Protein AF-A0A259K0G9-F1 (afdb_monomer_lite)

Radius of gyration: 14.38 Å; chains: 1; bounding box: 37×26×36 Å

Secondary structure (DSSP, 8-state):
-EEEEEETTTEEEEEEEE--GGG--TT-----EEEEEEETTSS--SEEEEEEEE-TT--EEEEEEE--TT-SSS---EEEEEPPP-

Structure (mmCIF, N/CA/C/O backbone):
data_AF-A0A259K0G9-F1
#
_entry.id   AF-A0A259K0G9-F1
#
loop_
_atom_site.group_PDB
_atom_site.id
_atom_site.type_symbol
_atom_site.label_atom_id
_atom_site.label_alt_id
_atom_site.label_comp_id
_atom_site.label_asym_id
_atom_site.label_entity_id
_atom_site.label_seq_id
_atom_site.pdbx_PDB_ins_code
_atom_site.Cartn_x
_atom_site.Cartn_y
_atom_site.Cartn_z
_atom_site.occupancy
_atom_site.B_iso_or_equiv
_atom_site.auth_seq_id
_atom_site.auth_comp_id
_atom_site.auth_asym_id
_atom_site.auth_atom_id
_atom_site.pdbx_PDB_model_num
ATOM 1 N N . LEU A 1 1 ? -7.203 0.575 3.719 1.00 95.31 1 LEU A N 1
ATOM 2 C CA . LEU A 1 1 ? -6.095 1.233 4.438 1.00 95.31 1 LEU A CA 1
ATOM 3 C C . LEU A 1 1 ? -4.789 0.720 3.873 1.00 95.31 1 LEU A C 1
ATOM 5 O O . LEU A 1 1 ? -4.634 -0.491 3.775 1.00 95.31 1 LEU A O 1
ATOM 9 N N . LEU A 1 2 ? -3.912 1.636 3.475 1.00 97.44 2 LEU A N 1
ATOM 10 C CA . LEU A 1 2 ? -2.523 1.330 3.160 1.00 97.44 2 LEU A CA 1
ATOM 11 C C . LEU A 1 2 ? -1.729 1.403 4.465 1.00 97.44 2 LEU A C 1
ATOM 13 O O . LEU A 1 2 ? -1.631 2.471 5.062 1.00 97.44 2 LEU A O 1
ATOM 17 N N . GLU A 1 3 ? -1.224 0.266 4.925 1.00 97.19 3 GLU A N 1
ATOM 18 C CA . GLU A 1 3 ? -0.297 0.201 6.053 1.00 97.19 3 GLU A CA 1
ATOM 19 C C . GLU A 1 3 ? 1.113 0.056 5.481 1.00 97.19 3 GLU A C 1
ATOM 21 O O . GLU A 1 3 ? 1.337 -0.724 4.551 1.00 97.19 3 GLU A O 1
ATOM 26 N N . ARG A 1 4 ? 2.045 0.845 6.013 1.00 95.94 4 ARG A N 1
ATOM 27 C CA . ARG A 1 4 ? 3.409 0.992 5.503 1.00 95.94 4 ARG A CA 1
ATOM 28 C C . ARG A 1 4 ? 4.392 0.583 6.588 1.00 95.94 4 ARG A C 1
ATOM 30 O O . ARG A 1 4 ? 4.162 0.863 7.765 1.00 95.94 4 ARG A O 1
ATOM 37 N N . HIS A 1 5 ? 5.492 -0.034 6.191 1.00 94.81 5 HIS A N 1
ATOM 38 C CA . HIS A 1 5 ? 6.585 -0.394 7.077 1.00 94.81 5 HIS A CA 1
ATOM 39 C C . HIS A 1 5 ? 7.927 -0.094 6.411 1.00 94.81 5 HIS A C 1
ATOM 41 O O . HIS A 1 5 ? 8.097 -0.282 5.208 1.00 94.81 5 HIS A O 1
ATOM 47 N N . TYR A 1 6 ? 8.885 0.350 7.219 1.00 92.94 6 TY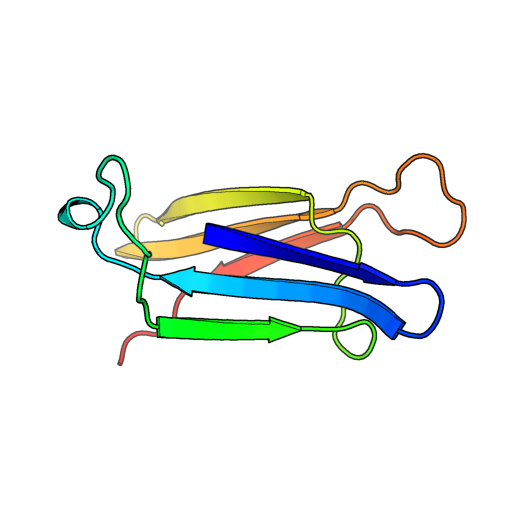R A N 1
ATOM 48 C CA . TYR A 1 6 ? 10.274 0.504 6.823 1.00 92.94 6 TYR A CA 1
ATOM 49 C C . TYR A 1 6 ? 11.183 0.139 7.993 1.00 92.94 6 TYR A C 1
ATOM 51 O O . TYR A 1 6 ? 11.003 0.637 9.108 1.00 92.94 6 TYR A O 1
ATOM 59 N N . ALA A 1 7 ? 12.196 -0.675 7.716 1.00 93.50 7 ALA A N 1
ATOM 60 C CA . ALA A 1 7 ? 13.348 -0.837 8.587 1.00 93.50 7 ALA A CA 1
ATOM 61 C C . ALA A 1 7 ? 14.601 -1.082 7.747 1.00 93.50 7 ALA A C 1
ATOM 63 O O . ALA A 1 7 ? 14.549 -1.752 6.721 1.00 93.50 7 ALA A O 1
ATOM 64 N N . VAL A 1 8 ? 15.755 -0.598 8.213 1.00 90.31 8 VAL A N 1
ATOM 65 C CA . VAL A 1 8 ? 17.033 -0.730 7.486 1.00 90.31 8 VAL A CA 1
ATOM 66 C C . VAL A 1 8 ? 17.361 -2.193 7.156 1.00 90.31 8 VAL A C 1
ATOM 68 O O . VAL A 1 8 ? 17.894 -2.478 6.091 1.00 90.31 8 VAL A O 1
ATOM 71 N N . SER A 1 9 ? 17.019 -3.129 8.045 1.00 93.69 9 SER A N 1
ATOM 72 C CA . SER A 1 9 ? 17.305 -4.558 7.873 1.00 93.69 9 SER A CA 1
ATOM 73 C C . SER A 1 9 ? 16.363 -5.289 6.915 1.00 93.69 9 SER A C 1
ATOM 75 O O . SER A 1 9 ? 16.741 -6.332 6.394 1.00 93.69 9 SER A O 1
ATOM 77 N N . THR A 1 10 ? 15.136 -4.797 6.722 1.00 90.94 10 THR A N 1
ATOM 78 C CA . THR A 1 10 ? 14.090 -5.481 5.934 1.00 90.94 10 THR A CA 1
ATOM 79 C C . THR A 1 10 ? 13.640 -4.686 4.710 1.00 90.94 10 THR A C 1
ATOM 81 O O . THR A 1 10 ? 12.870 -5.198 3.906 1.00 90.94 10 THR A O 1
ATOM 84 N N . GLY A 1 11 ? 14.109 -3.448 4.552 1.00 92.31 11 GLY A N 1
ATOM 85 C CA . GLY A 1 11 ? 13.645 -2.537 3.514 1.00 92.31 11 GLY A CA 1
ATOM 86 C C . GLY A 1 11 ? 12.219 -2.054 3.773 1.00 92.31 11 GLY A C 1
ATOM 87 O O . GLY A 1 11 ? 11.788 -1.928 4.925 1.00 92.31 11 GLY A O 1
ATOM 88 N N . VAL A 1 12 ? 11.501 -1.757 2.688 1.00 94.00 12 VAL A N 1
ATOM 89 C CA . VAL A 1 12 ? 10.089 -1.371 2.739 1.00 94.00 12 VAL A CA 1
ATOM 90 C C . VAL A 1 12 ? 9.179 -2.583 2.579 1.00 94.00 12 VAL A C 1
ATOM 92 O O . VAL A 1 12 ? 9.473 -3.530 1.848 1.00 94.00 12 VAL A O 1
ATOM 95 N N . SER A 1 13 ? 8.043 -2.534 3.259 1.00 96.38 13 SER A N 1
ATOM 96 C CA . SER A 1 13 ? 6.934 -3.449 3.032 1.00 96.38 13 SER A CA 1
ATOM 97 C C . SER A 1 13 ? 5.609 -2.741 3.269 1.00 96.38 13 SER A C 1
ATOM 99 O O . SER A 1 13 ? 5.537 -1.658 3.860 1.00 96.38 13 SER A O 1
ATOM 101 N N . MET A 1 14 ? 4.539 -3.337 2.763 1.00 97.19 14 MET A N 1
ATOM 102 C CA . MET A 1 14 ? 3.202 -2.787 2.877 1.00 97.19 14 MET A CA 1
ATOM 103 C C . MET A 1 14 ? 2.149 -3.879 3.002 1.00 97.19 14 MET A C 1
ATOM 105 O O . MET A 1 14 ? 2.345 -5.030 2.605 1.00 97.19 14 MET A O 1
ATOM 109 N N . GLN A 1 15 ? 0.980 -3.484 3.489 1.00 97.12 15 GLN A N 1
ATOM 110 C CA . GLN A 1 15 ? -0.225 -4.289 3.373 1.00 97.12 15 GLN A CA 1
ATOM 111 C C . GLN A 1 15 ? -1.441 -3.420 3.070 1.00 97.12 15 GLN A C 1
ATOM 113 O O . GLN A 1 15 ? -1.522 -2.259 3.480 1.00 97.12 15 GLN A O 1
ATOM 118 N N . ILE A 1 16 ? -2.421 -4.005 2.382 1.00 97.56 16 ILE A N 1
ATOM 119 C CA . ILE A 1 16 ? -3.743 -3.399 2.237 1.00 97.56 16 ILE A CA 1
ATOM 120 C C . ILE A 1 16 ? -4.717 -4.096 3.169 1.00 97.56 16 ILE A C 1
ATOM 122 O O . ILE A 1 16 ? -4.995 -5.283 3.015 1.00 97.56 16 ILE A O 1
ATOM 126 N N . ARG A 1 17 ? -5.291 -3.331 4.100 1.00 97.25 17 ARG A N 1
ATOM 127 C CA . ARG A 1 17 ? -6.376 -3.793 4.970 1.00 97.25 17 ARG A CA 1
ATOM 128 C C . ARG A 1 17 ? -7.721 -3.226 4.534 1.00 97.25 17 ARG A C 1
ATOM 130 O O . ARG A 1 17 ? -7.851 -2.015 4.323 1.00 97.25 17 ARG A O 1
ATOM 137 N N . ARG A 1 18 ? -8.734 -4.086 4.455 1.00 96.19 18 ARG A N 1
ATOM 138 C CA . ARG A 1 18 ? -10.140 -3.729 4.240 1.00 96.19 18 ARG A CA 1
ATOM 139 C C . ARG A 1 18 ? -10.920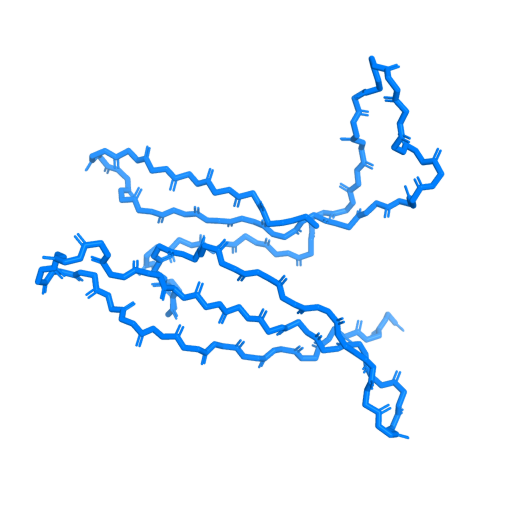 -3.907 5.538 1.00 96.19 18 ARG A C 1
ATOM 141 O O . ARG A 1 18 ? -10.823 -4.941 6.180 1.00 96.19 18 ARG A O 1
ATOM 148 N N . PHE A 1 19 ? -11.723 -2.919 5.898 1.00 96.06 19 PHE A N 1
ATOM 149 C CA . PHE A 1 19 ? -12.623 -2.959 7.052 1.00 96.06 19 PHE A CA 1
ATOM 150 C C . PHE A 1 19 ? -13.884 -2.157 6.741 1.00 96.06 19 PHE A C 1
ATOM 152 O O . PHE A 1 19 ? -13.927 -1.415 5.755 1.00 96.06 19 PHE A O 1
ATOM 159 N N . GLN A 1 20 ? -14.919 -2.316 7.562 1.00 95.44 20 GLN A N 1
ATOM 160 C CA . GLN A 1 20 ? -16.157 -1.570 7.380 1.00 95.44 20 GLN A CA 1
ATOM 161 C C . GLN A 1 20 ? -15.971 -0.135 7.870 1.00 95.44 20 GLN A C 1
ATOM 163 O O . GLN A 1 20 ? -15.405 0.104 8.934 1.00 95.44 20 GLN A O 1
ATOM 168 N N . LEU A 1 21 ? -16.497 0.837 7.122 1.00 94.69 21 LEU A N 1
ATOM 169 C CA . LEU A 1 21 ? -16.387 2.252 7.491 1.00 94.69 21 LEU A CA 1
ATOM 170 C C . LEU A 1 21 ? -17.003 2.545 8.869 1.00 94.69 21 LEU A C 1
ATOM 172 O O . LEU A 1 21 ? -16.473 3.359 9.617 1.00 94.69 21 LEU A O 1
ATOM 176 N N . LYS A 1 22 ? -18.088 1.845 9.226 1.00 96.38 22 LYS A N 1
ATOM 177 C CA . LYS A 1 22 ? -18.768 1.982 10.525 1.00 96.38 22 LYS A CA 1
ATOM 178 C C . LYS A 1 22 ? -17.888 1.623 11.730 1.00 96.38 22 LYS A C 1
ATOM 180 O O . LYS A 1 22 ? -18.219 2.018 12.841 1.00 96.38 22 LYS A O 1
ATOM 185 N N . ASP A 1 23 ? -16.804 0.876 11.514 1.00 95.94 23 ASP A N 1
ATOM 186 C CA . ASP A 1 23 ? -15.886 0.464 12.579 1.00 95.94 23 ASP A CA 1
ATOM 187 C C . ASP A 1 23 ? -14.861 1.573 12.903 1.00 95.94 23 ASP A C 1
ATOM 189 O O . ASP A 1 23 ? -14.148 1.491 13.903 1.00 95.94 23 ASP A O 1
ATOM 193 N N . VAL A 1 24 ? -14.788 2.631 12.081 1.00 95.56 24 VAL A N 1
ATOM 194 C CA . VAL A 1 24 ? -13.910 3.790 12.292 1.00 95.56 24 VAL A CA 1
ATOM 195 C C . VAL A 1 24 ? -14.535 4.728 13.324 1.00 95.56 24 VAL A C 1
ATOM 197 O O . VAL A 1 24 ? -15.332 5.605 12.995 1.00 95.56 24 VAL A O 1
ATOM 200 N N . ALA A 1 25 ? -14.148 4.544 14.586 1.00 96.00 25 ALA A N 1
ATOM 201 C CA . ALA A 1 25 ? -14.595 5.351 15.718 1.00 96.00 25 ALA A CA 1
ATOM 202 C C . ALA A 1 25 ? -13.429 5.709 16.664 1.00 96.00 25 ALA A C 1
ATOM 204 O O . ALA A 1 25 ? -12.417 5.000 16.693 1.00 96.00 25 ALA A O 1
ATOM 205 N N . PRO A 1 26 ? -13.538 6.788 17.465 1.00 97.50 26 PRO A N 1
ATOM 206 C CA . PRO A 1 26 ? -12.521 7.140 18.454 1.00 97.50 26 PRO A CA 1
ATOM 207 C C . PRO A 1 26 ? -12.221 5.984 19.418 1.00 97.50 26 PRO A C 1
ATOM 209 O O . PRO A 1 26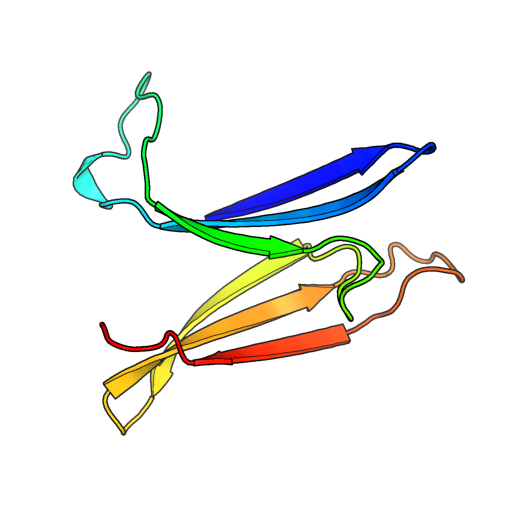 ? -13.132 5.384 19.983 1.00 97.50 26 PRO A O 1
ATOM 212 N N . GLY A 1 27 ? -10.936 5.670 19.601 1.00 96.38 27 GLY A N 1
ATOM 213 C CA . GLY A 1 27 ? -10.482 4.573 20.465 1.00 96.38 27 GLY A CA 1
ATOM 214 C C . GLY A 1 27 ? -10.707 3.163 19.903 1.00 96.38 27 GLY A C 1
ATOM 215 O O . GLY A 1 27 ? -10.317 2.193 20.552 1.00 96.38 27 GLY A O 1
ATOM 216 N N . ALA A 1 28 ? -11.303 3.021 18.714 1.00 95.25 28 ALA A N 1
ATOM 217 C CA . ALA A 1 28 ? -11.497 1.720 18.091 1.00 95.25 28 ALA A CA 1
ATOM 218 C C . ALA A 1 28 ? -10.170 1.145 17.579 1.00 95.25 28 ALA A C 1
ATOM 220 O O . ALA A 1 28 ? -9.375 1.826 16.930 1.00 95.25 28 ALA A O 1
ATOM 221 N N . VAL A 1 29 ? -9.969 -0.151 17.817 1.00 94.06 29 VAL A N 1
ATOM 222 C CA . VAL A 1 29 ? -8.931 -0.931 17.139 1.00 94.06 29 VAL A CA 1
ATOM 223 C C . VAL A 1 29 ? -9.555 -1.528 15.886 1.00 94.06 29 VAL A C 1
ATOM 225 O O . VAL A 1 29 ? -10.379 -2.440 15.974 1.00 94.06 29 VAL A O 1
ATOM 228 N N . LEU A 1 30 ? -9.170 -1.006 14.722 1.00 93.81 30 LEU A N 1
ATOM 229 C CA . LEU A 1 30 ? -9.683 -1.483 13.443 1.00 93.81 30 LEU A CA 1
ATOM 230 C C . LEU A 1 30 ? -9.242 -2.926 13.198 1.00 93.81 30 LEU A C 1
ATOM 232 O O . LEU A 1 30 ? -8.055 -3.229 13.082 1.00 93.81 30 LEU A O 1
ATOM 236 N N . LYS A 1 31 ? -10.228 -3.814 13.091 1.00 91.81 31 LYS A N 1
ATOM 237 C CA . LYS A 1 31 ? -10.053 -5.181 12.605 1.00 91.81 31 LYS A CA 1
ATOM 238 C C . LYS A 1 31 ? -10.557 -5.244 11.174 1.00 91.81 31 LYS A C 1
ATOM 240 O O . LYS A 1 31 ? -11.523 -4.577 10.820 1.00 91.81 31 LYS A O 1
ATOM 245 N N . GLY A 1 32 ? -9.897 -6.037 10.349 1.00 94.25 32 GLY A N 1
ATOM 246 C CA . GLY A 1 32 ? -10.256 -6.139 8.947 1.00 94.25 32 GLY A CA 1
ATOM 247 C C . GLY A 1 32 ? -9.384 -7.125 8.203 1.00 94.25 32 GLY A C 1
ATOM 248 O O . GLY A 1 32 ? -8.295 -7.474 8.673 1.00 94.25 32 GLY A O 1
ATOM 249 N N . ASP A 1 33 ? -9.872 -7.523 7.039 1.00 95.50 33 ASP A N 1
ATOM 250 C CA . ASP A 1 33 ? -9.226 -8.483 6.161 1.00 95.50 33 ASP A CA 1
ATOM 251 C C . ASP A 1 33 ? -7.959 -7.873 5.569 1.00 95.50 33 ASP A C 1
ATOM 253 O O . ASP A 1 33 ? -7.960 -6.734 5.086 1.00 95.50 33 ASP A O 1
ATOM 257 N N . ILE A 1 34 ? -6.876 -8.641 5.592 1.00 96.31 34 ILE A N 1
ATOM 258 C CA . ILE A 1 34 ? -5.673 -8.315 4.832 1.00 96.31 34 ILE A CA 1
ATOM 259 C C . ILE A 1 34 ? -5.930 -8.781 3.402 1.00 96.31 34 ILE A C 1
ATOM 261 O O . ILE A 1 34 ? -6.053 -9.977 3.161 1.00 96.31 34 ILE A O 1
ATOM 265 N N . LEU A 1 35 ? -6.042 -7.835 2.470 1.00 95.56 35 LEU A N 1
ATOM 266 C CA . LEU A 1 35 ? -6.244 -8.144 1.055 1.00 95.56 35 LEU A CA 1
ATOM 267 C C . LEU A 1 35 ? -4.957 -8.674 0.425 1.00 95.56 35 LEU A C 1
ATOM 269 O O . LEU A 1 35 ? -4.996 -9.635 -0.333 1.00 95.56 35 LEU A O 1
ATOM 273 N N . PHE A 1 36 ? -3.823 -8.050 0.745 1.00 95.31 36 PHE A N 1
ATOM 274 C CA . PHE A 1 36 ? -2.501 -8.568 0.411 1.00 95.31 36 PHE A CA 1
ATOM 275 C C . PHE A 1 36 ? -1.415 -7.913 1.267 1.00 95.31 36 PHE A C 1
ATOM 277 O O . PHE A 1 36 ? -1.606 -6.823 1.819 1.00 95.31 36 PHE A O 1
ATOM 284 N N . THR A 1 37 ? -0.265 -8.580 1.315 1.00 97.06 37 THR A N 1
ATOM 285 C CA . THR A 1 37 ? 1.004 -8.090 1.860 1.00 97.06 37 THR A CA 1
ATOM 286 C C . THR A 1 37 ? 2.059 -8.146 0.764 1.00 97.06 37 THR A C 1
ATOM 288 O O . THR A 1 37 ? 2.078 -9.107 -0.003 1.00 97.06 37 THR A O 1
ATOM 291 N N . ALA A 1 38 ? 2.933 -7.151 0.695 1.00 96.38 38 ALA A N 1
ATOM 292 C CA . ALA A 1 38 ? 4.017 -7.106 -0.277 1.00 96.38 38 ALA A CA 1
ATOM 293 C C . ALA A 1 38 ? 5.277 -6.511 0.360 1.00 96.38 38 ALA A C 1
ATOM 295 O O . ALA A 1 38 ? 5.199 -5.584 1.167 1.00 96.38 38 ALA A O 1
ATOM 296 N N . ASP A 1 39 ? 6.428 -7.050 -0.007 1.00 94.62 39 ASP A N 1
ATOM 297 C CA . ASP A 1 39 ? 7.761 -6.578 0.363 1.00 94.62 39 ASP A CA 1
ATOM 298 C C . ASP A 1 39 ? 8.600 -6.354 -0.903 1.00 94.62 39 ASP A C 1
ATOM 300 O O . ASP A 1 39 ? 8.083 -6.465 -2.012 1.00 94.62 39 ASP A O 1
ATOM 304 N N . MET A 1 40 ? 9.892 -6.065 -0.742 1.00 90.25 40 MET A N 1
ATOM 305 C CA . MET A 1 40 ? 10.840 -5.833 -1.841 1.00 90.25 40 MET A CA 1
ATOM 306 C C . MET A 1 40 ? 10.963 -6.988 -2.856 1.00 90.25 40 MET A C 1
ATOM 308 O O . MET A 1 40 ? 11.553 -6.791 -3.915 1.00 90.25 40 MET A O 1
ATOM 312 N N . GLY A 1 41 ? 10.468 -8.193 -2.544 1.00 92.19 41 GLY A N 1
ATOM 313 C CA . GLY A 1 41 ? 10.395 -9.313 -3.487 1.00 92.19 41 GLY A CA 1
ATOM 314 C C . GLY A 1 41 ? 9.209 -9.225 -4.453 1.00 92.19 41 GLY A C 1
ATOM 315 O O . GLY A 1 41 ? 9.185 -9.911 -5.473 1.00 92.19 41 GLY A O 1
ATOM 316 N N . TYR A 1 42 ? 8.237 -8.370 -4.149 1.00 90.00 42 TYR A N 1
ATOM 317 C CA . TYR A 1 42 ? 7.168 -7.966 -5.048 1.00 90.00 42 TYR A CA 1
ATOM 318 C C . TYR A 1 42 ? 7.557 -6.620 -5.656 1.00 90.00 42 TYR A C 1
ATOM 320 O O . TYR A 1 42 ? 8.275 -5.848 -5.031 1.00 90.00 42 TYR A O 1
ATOM 328 N N . GLU A 1 43 ? 7.102 -6.320 -6.871 1.00 90.38 43 GLU A N 1
ATOM 329 C CA . GLU A 1 43 ? 7.427 -5.081 -7.602 1.00 90.38 43 GLU A CA 1
ATOM 330 C C . GLU A 1 43 ? 6.766 -3.825 -6.990 1.00 90.38 43 GLU A C 1
ATOM 332 O O . GLU A 1 43 ? 6.105 -3.045 -7.671 1.00 90.38 43 GLU A O 1
ATOM 337 N N . ILE A 1 44 ? 6.920 -3.652 -5.680 1.00 92.81 44 ILE A N 1
ATOM 338 C CA . ILE A 1 44 ? 6.511 -2.519 -4.862 1.00 92.81 44 ILE A CA 1
ATOM 339 C C . ILE A 1 44 ? 7.747 -1.702 -4.478 1.00 92.81 44 ILE A C 1
ATOM 341 O O . ILE A 1 44 ? 8.892 -2.083 -4.737 1.00 92.81 44 ILE A O 1
ATOM 345 N N . ASP A 1 45 ? 7.499 -0.548 -3.878 1.00 94.44 45 ASP A N 1
ATOM 346 C CA . ASP A 1 45 ? 8.525 0.317 -3.307 1.00 94.44 45 ASP A CA 1
ATOM 347 C C . ASP A 1 45 ? 7.892 1.066 -2.118 1.00 94.44 45 ASP A C 1
ATOM 349 O O . ASP A 1 45 ? 6.961 0.542 -1.496 1.00 94.44 45 ASP A O 1
ATOM 353 N N . ASN A 1 46 ? 8.363 2.258 -1.763 1.00 93.44 46 ASN A N 1
ATOM 354 C CA . ASN A 1 46 ? 7.785 3.098 -0.719 1.00 93.44 46 ASN A CA 1
ATOM 355 C C . ASN A 1 46 ? 6.393 3.634 -1.111 1.00 93.44 46 ASN A C 1
ATOM 357 O O . ASN A 1 46 ? 6.197 4.818 -1.377 1.00 93.44 46 ASN A O 1
ATOM 361 N N . MET A 1 47 ? 5.402 2.740 -1.138 1.00 96.19 47 MET A N 1
ATOM 362 C CA . MET A 1 47 ? 4.023 3.066 -1.476 1.00 96.19 47 MET A CA 1
ATOM 363 C C . MET A 1 47 ? 3.466 4.044 -0.441 1.00 96.19 47 MET A C 1
ATOM 365 O O . MET A 1 47 ? 3.352 3.724 0.742 1.00 96.19 47 MET A O 1
ATOM 36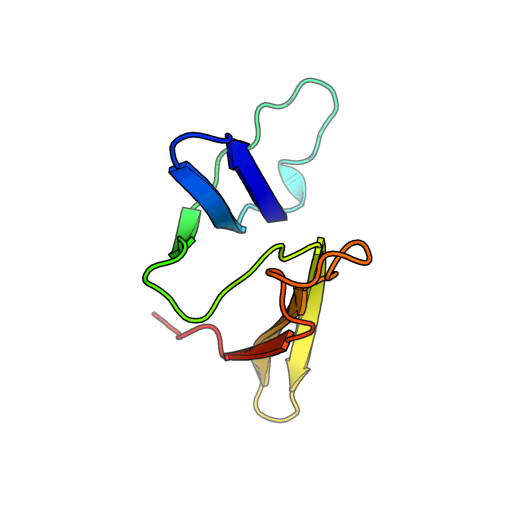9 N N . GLU A 1 48 ? 3.099 5.234 -0.897 1.00 94.56 48 GLU A N 1
ATOM 370 C CA . GLU A 1 48 ? 2.699 6.368 -0.061 1.00 94.56 48 GLU A CA 1
ATOM 371 C C . GLU A 1 48 ? 1.230 6.725 -0.247 1.00 94.56 48 GLU A C 1
ATOM 373 O O . GLU A 1 48 ? 0.556 7.139 0.698 1.00 94.56 48 GLU A O 1
ATOM 378 N N . GLY A 1 49 ? 0.719 6.531 -1.463 1.00 96.00 49 GLY A N 1
ATOM 379 C CA . GLY A 1 49 ? -0.650 6.865 -1.820 1.00 96.00 49 GLY A CA 1
ATOM 380 C C . GLY A 1 49 ? -1.480 5.639 -2.172 1.00 96.00 49 GLY A C 1
ATOM 381 O O . GLY A 1 49 ? -1.006 4.702 -2.813 1.00 96.00 49 GLY A O 1
ATOM 382 N N . LEU A 1 50 ? -2.756 5.690 -1.790 1.00 97.75 50 LEU A N 1
ATOM 383 C CA . LEU A 1 50 ? -3.794 4.750 -2.196 1.00 97.75 50 LEU A CA 1
ATOM 384 C C . LEU A 1 50 ? -5.026 5.535 -2.651 1.00 97.75 50 LEU A C 1
ATOM 386 O O . LEU A 1 50 ? -5.578 6.325 -1.886 1.00 97.75 50 LEU A O 1
ATOM 390 N N . ALA A 1 51 ? -5.504 5.247 -3.857 1.00 98.00 51 ALA A N 1
ATOM 391 C CA . ALA A 1 51 ? -6.824 5.643 -4.327 1.00 98.00 51 ALA A CA 1
ATOM 392 C C . ALA A 1 51 ? -7.674 4.398 -4.596 1.00 98.00 51 ALA A C 1
ATOM 394 O O . ALA A 1 51 ? -7.186 3.394 -5.116 1.00 98.00 51 ALA A O 1
ATOM 395 N N . VAL A 1 52 ? -8.961 4.477 -4.260 1.00 97.38 52 VAL A N 1
ATOM 396 C CA . VAL A 1 52 ? -9.940 3.421 -4.534 1.00 97.38 52 VAL A CA 1
ATOM 397 C C . VAL A 1 52 ? -11.016 4.003 -5.438 1.00 97.38 52 VAL A C 1
ATOM 399 O O . VAL A 1 52 ? -11.628 5.016 -5.111 1.00 97.38 52 VAL A O 1
ATOM 402 N N . THR A 1 53 ? -11.220 3.382 -6.595 1.00 97.88 53 THR A N 1
ATOM 403 C CA . THR A 1 53 ? -12.180 3.831 -7.616 1.00 97.88 53 THR A CA 1
ATOM 404 C C . THR A 1 53 ? -13.031 2.659 -8.078 1.00 97.88 53 THR A C 1
ATOM 406 O O . THR A 1 53 ? -12.603 1.516 -7.964 1.00 97.88 53 THR A O 1
ATOM 409 N N . VAL A 1 54 ? -14.220 2.928 -8.612 1.00 97.81 54 VAL A N 1
ATOM 410 C CA . VAL A 1 54 ? -15.040 1.915 -9.288 1.00 97.81 54 VAL A CA 1
ATOM 411 C C . VAL A 1 54 ? -15.076 2.258 -10.770 1.00 97.81 54 VAL A C 1
ATOM 413 O O . VAL A 1 54 ? -15.325 3.411 -11.124 1.00 97.81 54 VAL A O 1
ATOM 416 N N . ASN A 1 55 ? -14.767 1.296 -11.636 1.00 96.81 55 ASN A N 1
ATOM 417 C CA . ASN A 1 55 ? -14.818 1.515 -13.083 1.00 96.81 55 ASN A CA 1
ATOM 418 C C . ASN A 1 55 ? -16.234 1.291 -13.651 1.00 96.81 55 ASN A C 1
ATOM 420 O O . ASN A 1 55 ? -17.155 0.895 -12.940 1.00 96.81 55 ASN A O 1
ATOM 424 N N . ALA A 1 56 ? -16.410 1.512 -14.958 1.00 97.25 56 ALA A N 1
ATOM 425 C CA . ALA A 1 56 ? -17.700 1.324 -15.631 1.00 97.25 56 ALA A CA 1
ATOM 426 C C . ALA A 1 56 ? -18.206 -0.136 -15.623 1.00 97.25 56 ALA A C 1
ATOM 428 O O . ALA A 1 56 ? -19.403 -0.362 -15.771 1.00 97.25 56 ALA A O 1
ATOM 429 N N . ALA A 1 57 ? -17.316 -1.115 -15.428 1.00 96.06 57 ALA A N 1
ATOM 430 C CA . ALA A 1 57 ? -17.661 -2.530 -15.287 1.00 96.06 57 ALA A CA 1
ATOM 431 C C . ALA A 1 57 ? -18.029 -2.921 -13.837 1.00 96.06 57 ALA A C 1
ATOM 433 O O . ALA A 1 57 ? -18.355 -4.078 -13.568 1.00 96.06 57 ALA A O 1
ATOM 434 N N . GLY A 1 58 ? -17.992 -1.971 -12.895 1.00 96.56 58 GLY A N 1
ATOM 435 C CA . GLY A 1 58 ? -18.295 -2.206 -11.484 1.00 96.56 58 GLY A CA 1
ATOM 436 C C . GLY A 1 58 ? -17.161 -2.875 -10.701 1.00 96.56 58 GLY A C 1
ATOM 437 O O . GLY A 1 58 ? -17.403 -3.414 -9.623 1.00 96.56 58 GLY A O 1
ATOM 438 N N . GLU A 1 59 ? -15.934 -2.878 -11.224 1.00 97.31 59 GLU A N 1
ATOM 439 C CA . GLU A 1 59 ? -14.763 -3.406 -10.521 1.00 97.31 59 GLU A CA 1
ATOM 440 C C . GLU A 1 59 ? -14.195 -2.356 -9.567 1.00 97.31 59 GLU A C 1
ATOM 442 O O . GLU A 1 59 ? -14.018 -1.192 -9.937 1.00 97.31 59 GLU A O 1
ATOM 447 N N . THR A 1 60 ? -13.857 -2.782 -8.350 1.00 97.06 60 THR A N 1
ATOM 448 C CA . THR A 1 60 ? -13.121 -1.950 -7.394 1.00 97.06 60 THR A CA 1
ATOM 449 C C . THR A 1 60 ? -11.646 -1.957 -7.767 1.00 97.06 60 THR A C 1
ATOM 451 O O . THR A 1 60 ? -10.988 -2.991 -7.690 1.00 97.06 60 THR A O 1
ATOM 454 N N . LEU A 1 61 ? -11.117 -0.801 -8.151 1.00 97.81 61 LEU A N 1
ATOM 455 C CA . LEU A 1 61 ? -9.728 -0.619 -8.546 1.00 97.81 61 LEU A CA 1
ATO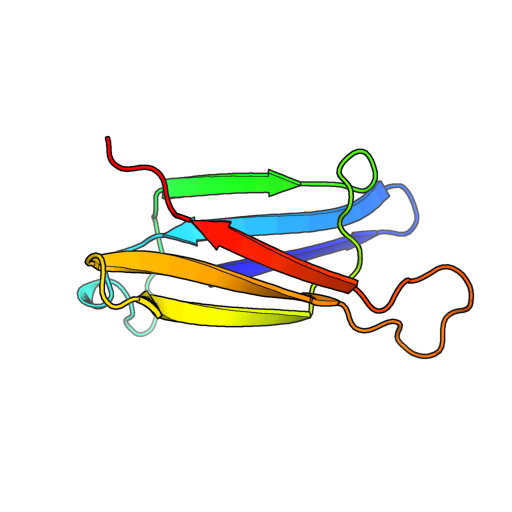M 456 C C . LEU A 1 61 ? -8.939 0.068 -7.434 1.00 97.81 61 LEU A C 1
ATOM 458 O O . LEU A 1 61 ? -9.296 1.166 -6.998 1.00 97.81 61 LEU A O 1
ATOM 462 N N . LEU A 1 62 ? -7.843 -0.565 -7.026 1.00 97.81 62 LEU A N 1
ATOM 463 C CA . LEU A 1 62 ? -6.855 -0.023 -6.106 1.00 97.81 62 LEU A CA 1
ATOM 464 C C . LEU A 1 62 ? -5.705 0.551 -6.931 1.00 97.81 62 LEU A C 1
ATOM 466 O O . LEU A 1 62 ? -5.026 -0.196 -7.633 1.00 97.81 62 LEU A O 1
ATOM 470 N N . THR A 1 63 ? -5.487 1.859 -6.844 1.00 98.06 63 THR A N 1
ATOM 471 C CA . THR A 1 63 ? -4.333 2.535 -7.447 1.00 98.06 63 THR A CA 1
ATOM 472 C C . THR A 1 63 ? -3.361 2.917 -6.342 1.00 98.06 63 THR A C 1
ATOM 474 O O . THR A 1 63 ? -3.749 3.607 -5.399 1.00 98.06 63 THR A O 1
ATOM 477 N N . LEU A 1 64 ? -2.111 2.483 -6.461 1.00 97.44 64 LEU A N 1
ATOM 478 C CA . LEU A 1 64 ? -1.047 2.725 -5.495 1.00 97.44 64 LEU A CA 1
ATOM 479 C C . LEU A 1 64 ? 0.090 3.495 -6.158 1.00 97.44 64 LEU A C 1
ATOM 481 O O . LEU A 1 64 ? 0.463 3.174 -7.285 1.00 97.44 64 LEU A O 1
ATOM 485 N N . ILE A 1 65 ? 0.651 4.472 -5.451 1.00 97.06 65 ILE A N 1
ATOM 486 C CA . ILE A 1 65 ? 1.797 5.261 -5.917 1.00 97.06 65 ILE A CA 1
ATOM 487 C C . ILE A 1 65 ? 2.923 5.223 -4.888 1.00 97.06 65 ILE A C 1
ATOM 489 O O . ILE A 1 65 ? 2.666 5.349 -3.688 1.00 97.06 65 ILE A O 1
ATOM 493 N N . SER A 1 66 ? 4.146 5.025 -5.373 1.00 95.94 66 SER A N 1
ATOM 494 C CA . SER A 1 66 ? 5.371 5.158 -4.586 1.00 95.94 66 SER A CA 1
ATOM 495 C C . SER A 1 66 ? 5.927 6.574 -4.668 1.00 95.94 66 SER A C 1
ATOM 497 O O . SER A 1 66 ? 5.887 7.176 -5.743 1.00 95.94 66 SER A O 1
ATOM 499 N N . ASP A 1 67 ? 6.467 7.060 -3.552 1.00 87.88 67 ASP A N 1
ATOM 500 C CA . ASP A 1 67 ? 7.366 8.215 -3.513 1.00 87.88 67 ASP A CA 1
ATOM 501 C C . ASP A 1 67 ? 8.808 7.715 -3.392 1.00 87.88 67 ASP A C 1
ATOM 503 O O . ASP A 1 67 ? 9.110 6.868 -2.545 1.00 87.88 67 ASP A O 1
ATOM 507 N N . ASP A 1 68 ? 9.696 8.249 -4.225 1.00 82.75 68 ASP A N 1
ATOM 508 C CA . ASP A 1 68 ? 11.112 7.912 -4.190 1.00 82.75 68 ASP A CA 1
ATOM 509 C C . ASP A 1 68 ? 11.900 8.655 -3.098 1.00 82.75 68 ASP A C 1
ATOM 511 O O . ASP A 1 68 ? 13.077 8.360 -2.913 1.00 82.75 68 ASP A O 1
ATOM 515 N N . ASN A 1 69 ? 11.290 9.595 -2.362 1.00 83.31 69 ASN A N 1
ATOM 516 C CA . ASN A 1 69 ? 11.941 10.433 -1.340 1.00 83.31 69 ASN A CA 1
ATOM 517 C C . ASN A 1 69 ? 13.288 11.035 -1.786 1.00 83.31 69 ASN A C 1
ATOM 519 O O . ASN A 1 69 ? 14.188 11.215 -0.957 1.00 83.31 69 ASN A O 1
ATOM 523 N N . PHE A 1 70 ? 13.477 11.323 -3.078 1.00 84.88 70 PHE A N 1
ATOM 524 C CA . PHE A 1 70 ? 14.766 11.753 -3.639 1.00 84.88 70 PHE A CA 1
ATOM 525 C C . PHE A 1 70 ? 15.913 10.734 -3.450 1.00 84.88 70 PHE A C 1
ATOM 527 O O . PHE A 1 70 ? 17.094 11.088 -3.509 1.00 84.88 70 PHE A O 1
ATOM 534 N N . SER A 1 71 ? 15.587 9.463 -3.212 1.00 85.12 71 SER A N 1
ATOM 535 C CA . SER A 1 71 ? 16.529 8.359 -3.059 1.00 85.12 71 SER A CA 1
ATOM 536 C C . SER A 1 71 ? 16.838 7.720 -4.415 1.00 85.12 71 SER A C 1
ATOM 538 O O . SER A 1 71 ? 15.919 7.329 -5.130 1.00 85.12 71 SER A O 1
ATOM 540 N N . PRO A 1 72 ? 18.119 7.495 -4.762 1.00 81.81 72 PRO A N 1
ATOM 541 C CA . PRO A 1 72 ? 18.490 6.820 -6.009 1.00 81.81 72 PRO A CA 1
ATOM 542 C C . PRO A 1 72 ? 18.163 5.316 -6.019 1.00 81.81 72 PRO A C 1
ATOM 544 O O . PRO A 1 72 ? 18.324 4.667 -7.049 1.00 81.81 72 PRO A O 1
ATOM 547 N N . ILE A 1 73 ? 17.771 4.746 -4.875 1.00 84.25 73 ILE A N 1
ATOM 548 C CA . ILE A 1 73 ? 17.423 3.323 -4.734 1.00 84.25 73 ILE A CA 1
ATOM 549 C C . ILE A 1 73 ? 15.911 3.114 -4.881 1.00 84.25 73 ILE A C 1
ATOM 551 O O . ILE A 1 73 ? 15.488 2.045 -5.316 1.00 84.25 73 ILE A O 1
ATOM 555 N N . GLN A 1 74 ? 15.108 4.117 -4.518 1.00 88.12 74 GLN A N 1
ATOM 556 C CA . GLN A 1 74 ? 13.654 4.028 -4.572 1.00 88.12 74 GLN A CA 1
ATOM 557 C C . GLN A 1 74 ? 13.146 4.395 -5.963 1.00 88.12 74 GLN A C 1
ATOM 559 O O . GLN A 1 74 ? 13.746 5.180 -6.697 1.00 88.12 74 GLN A O 1
ATOM 564 N N . ARG A 1 75 ? 12.023 3.794 -6.334 1.00 91.50 75 ARG A N 1
ATOM 565 C CA . ARG A 1 75 ? 11.404 3.939 -7.644 1.00 91.50 75 ARG A CA 1
ATOM 566 C C . ARG A 1 75 ? 10.082 4.678 -7.509 1.00 91.50 75 ARG A C 1
ATOM 568 O O . ARG A 1 75 ? 9.227 4.310 -6.701 1.00 91.50 75 ARG A O 1
ATOM 575 N N . THR A 1 76 ? 9.867 5.648 -8.391 1.00 92.06 76 THR A N 1
ATOM 576 C CA . THR A 1 76 ? 8.538 6.219 -8.622 1.00 92.06 76 THR A CA 1
ATOM 577 C C . THR A 1 76 ? 7.739 5.257 -9.504 1.00 92.06 76 THR A C 1
ATOM 579 O O . THR A 1 76 ? 7.934 5.190 -10.719 1.00 92.06 76 THR A O 1
ATOM 582 N N . ILE A 1 77 ? 6.851 4.478 -8.883 1.00 94.00 77 ILE A N 1
ATOM 583 C CA . ILE A 1 77 ? 6.001 3.485 -9.554 1.00 94.00 77 ILE A CA 1
ATOM 584 C C . ILE A 1 77 ? 4.517 3.750 -9.295 1.00 94.00 77 ILE A C 1
ATOM 586 O O . ILE A 1 77 ? 4.124 4.182 -8.210 1.00 94.00 77 ILE A O 1
ATOM 590 N N . LEU A 1 78 ? 3.689 3.449 -10.300 1.00 96.44 78 LEU A N 1
ATOM 591 C CA . LEU A 1 78 ? 2.231 3.488 -10.221 1.00 96.44 78 LEU A CA 1
ATOM 592 C C . LEU A 1 78 ? 1.679 2.098 -10.543 1.00 96.44 78 LEU A C 1
ATOM 594 O O . LEU A 1 78 ? 1.837 1.606 -11.659 1.00 96.44 78 LEU A O 1
ATOM 598 N N . LEU A 1 79 ? 1.011 1.482 -9.573 1.00 96.06 79 LEU A N 1
ATOM 599 C CA . LEU A 1 79 ? 0.416 0.157 -9.713 1.00 96.06 79 LEU A CA 1
ATOM 600 C C . LEU A 1 79 ? -1.103 0.259 -9.641 1.00 96.06 79 LEU A C 1
ATOM 602 O O . LEU A 1 79 ? -1.646 1.036 -8.853 1.00 96.06 79 LEU A O 1
ATOM 606 N N . ARG A 1 80 ? -1.803 -0.547 -10.442 1.00 97.06 80 ARG A N 1
ATOM 607 C CA . ARG A 1 80 ? -3.264 -0.624 -10.405 1.00 97.06 80 ARG A CA 1
ATOM 608 C C . ARG A 1 80 ? -3.732 -2.068 -10.415 1.00 97.06 80 ARG A C 1
ATOM 610 O O . ARG A 1 80 ? -3.376 -2.826 -11.309 1.00 97.06 80 ARG A O 1
ATOM 617 N N . PHE A 1 81 ? -4.569 -2.408 -9.445 1.00 95.69 81 PHE A N 1
ATOM 618 C CA . PHE A 1 81 ? -5.115 -3.746 -9.257 1.00 95.69 81 PHE A CA 1
ATOM 619 C C . PHE A 1 81 ? -6.638 -3.693 -9.275 1.00 95.69 81 PHE A C 1
ATOM 621 O O . PHE A 1 81 ? -7.229 -2.780 -8.696 1.00 95.69 81 PHE A O 1
ATOM 628 N N . ALA A 1 82 ? -7.272 -4.682 -9.899 1.00 96.56 82 ALA A N 1
ATOM 629 C CA . ALA A 1 82 ? -8.682 -4.957 -9.669 1.00 96.56 82 ALA A CA 1
ATOM 630 C C . ALA A 1 82 ? -8.812 -5.859 -8.438 1.00 96.56 82 ALA A C 1
ATOM 632 O O . ALA A 1 82 ? -8.106 -6.861 -8.318 1.00 96.56 82 ALA A O 1
ATOM 633 N N . LEU A 1 83 ? -9.704 -5.501 -7.517 1.00 95.69 83 LEU A N 1
ATOM 634 C CA . LEU A 1 83 ? -10.061 -6.372 -6.409 1.0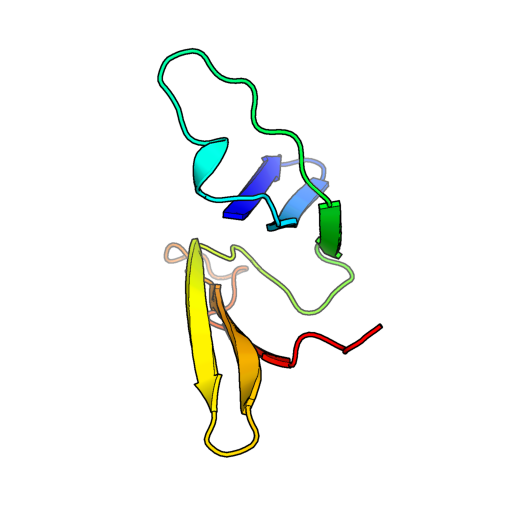0 95.69 83 LEU A CA 1
ATOM 635 C C . LEU A 1 83 ? -10.834 -7.565 -6.968 1.00 95.69 83 LEU A C 1
ATOM 637 O O . LEU A 1 83 ? -11.925 -7.389 -7.516 1.00 95.69 83 LEU A O 1
ATOM 641 N N . ALA A 1 84 ? -10.264 -8.761 -6.827 1.00 91.31 84 ALA A N 1
ATOM 642 C CA . ALA A 1 84 ? -10.943 -9.990 -7.202 1.00 91.31 84 ALA A CA 1
ATOM 643 C C . ALA A 1 84 ? -12.270 -10.110 -6.436 1.00 91.31 84 ALA A C 1
ATOM 645 O O . ALA A 1 84 ? -12.354 -9.761 -5.255 1.00 91.31 84 ALA A O 1
ATOM 646 N N . LYS A 1 85 ? -13.310 -10.564 -7.137 1.00 82.06 85 LYS A N 1
ATOM 647 C CA . LYS A 1 85 ? -14.563 -10.977 -6.503 1.00 82.06 85 LYS A CA 1
ATOM 648 C C . LYS A 1 85 ? -14.347 -12.370 -5.913 1.00 82.06 85 LYS A C 1
ATOM 650 O O . LYS A 1 85 ? -13.666 -13.178 -6.545 1.00 82.06 85 LYS A O 1
ATOM 655 N N . ASP A 1 86 ? -14.905 -12.595 -4.728 1.00 65.69 86 ASP A N 1
ATOM 656 C CA . ASP A 1 86 ? -15.008 -13.930 -4.128 1.00 65.69 86 ASP A CA 1
ATOM 657 C C . ASP A 1 86 ? -15.920 -14.843 -4.969 1.00 65.69 86 ASP A C 1
ATOM 659 O O . ASP A 1 86 ? -16.886 -14.316 -5.580 1.00 65.69 86 ASP A O 1
#

pLDDT: mean 93.84, std 4.99, range [65.69, 98.06]

Sequence (86 aa):
LLERHYAVSTGVSMQIRRFQLKDVAPGAVLKGDILFTADMGYEIDNMEGLAVTVNAAGETLLTLISDDNFSPIQRTILLRFALAKD

Foldseek 3Di:
DWDWDADPVFGIKIWDFDADPVQPDPPGDTDGDTLDIDGPVPPDHQWDDWDWDADPVRWTKIWTFHDCVPPPVTDTDIDIDTRDDD